Protein AF-A0A923IHK0-F1 (afdb_monomer_lite)

Secondary structure (DSSP, 8-state):
-HHHHHHHHHHHHHHHH-SSS-TTTTHHHHHHHHHTTSTTSS-SS--HHHHHHHHHHHHHHH--

Foldseek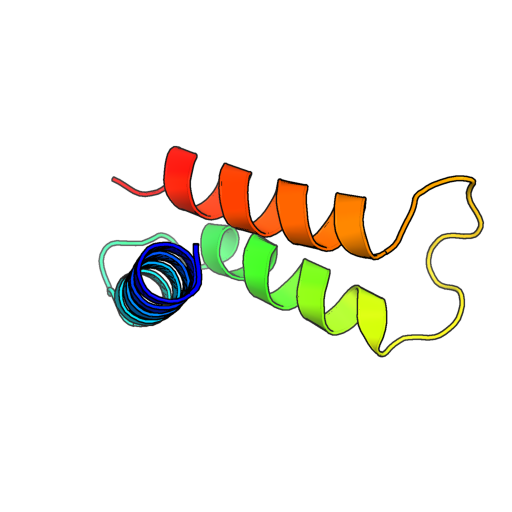 3Di:
DVVVVVVLVVVLVVLLVDPQQDVVLNCLQVVLVVVVVDPDPDDDPDDSCNSNVVSSVVSVVPGD

Radius of gyration: 12.59 Å; chains: 1; bounding box: 28×22×32 Å

Sequence (64 aa):
MIGELALRVKLIMRLMADKRVFPLLKLLPVGTLLYLVIPDIVIGPLDDAAVVGLGMSLFVELCP

pLDDT: mean 87.48, std 10.13, range [60.06, 95.88]

Structure (mmCIF, N/CA/C/O backbone):
data_AF-A0A923IHK0-F1
#
_entry.id   AF-A0A923IHK0-F1
#
loop_
_atom_site.group_PDB
_atom_site.id
_atom_site.type_symbol
_atom_site.label_atom_id
_atom_site.label_alt_id
_atom_site.label_comp_id
_atom_site.label_asym_id
_atom_site.label_entity_id
_atom_site.label_seq_id
_atom_site.pdbx_PDB_ins_code
_atom_site.Cartn_x
_atom_site.Cartn_y
_atom_site.Cartn_z
_atom_site.occupancy
_atom_site.B_iso_or_equiv
_atom_site.auth_seq_id
_atom_site.auth_comp_id
_atom_site.auth_asym_id
_atom_site.auth_atom_id
_atom_site.pdbx_PDB_model_num
ATOM 1 N N . MET A 1 1 ? 5.744 13.764 9.999 1.00 63.16 1 MET A N 1
ATOM 2 C CA . MET A 1 1 ? 6.476 12.893 9.048 1.00 63.16 1 MET A CA 1
ATOM 3 C C . MET A 1 1 ? 6.475 11.412 9.446 1.00 63.16 1 MET A C 1
ATOM 5 O O . MET A 1 1 ? 5.636 10.699 8.918 1.00 63.16 1 MET A O 1
ATOM 9 N N . ILE A 1 2 ? 7.316 10.903 10.368 1.00 80.88 2 ILE A N 1
ATOM 10 C CA . ILE A 1 2 ? 7.372 9.437 10.649 1.00 80.88 2 ILE A CA 1
ATOM 11 C C . ILE A 1 2 ? 6.055 8.892 11.241 1.00 80.88 2 ILE A C 1
ATOM 13 O O . ILE A 1 2 ? 5.584 7.830 10.837 1.00 80.88 2 ILE A O 1
ATOM 17 N N . GLY A 1 3 ? 5.425 9.634 12.159 1.00 87.81 3 GLY A N 1
ATOM 18 C CA . GLY A 1 3 ? 4.164 9.214 12.787 1.00 87.81 3 GLY A CA 1
ATOM 19 C C . GLY A 1 3 ? 2.988 9.101 11.809 1.00 87.81 3 GLY A C 1
ATOM 20 O O . GLY A 1 3 ? 2.194 8.169 11.906 1.00 87.81 3 GLY A O 1
ATOM 21 N N . GLU A 1 4 ? 2.898 9.999 10.828 1.00 88.12 4 GLU A N 1
ATOM 22 C CA . GLU A 1 4 ? 1.836 9.978 9.810 1.00 88.12 4 GLU A CA 1
ATOM 23 C C . GLU A 1 4 ? 2.005 8.796 8.856 1.00 88.12 4 GLU A C 1
ATOM 25 O O . GLU A 1 4 ? 1.032 8.114 8.536 1.00 88.12 4 GLU A O 1
ATOM 30 N N . LEU A 1 5 ? 3.248 8.500 8.464 1.00 87.06 5 LEU A N 1
ATOM 31 C CA . LEU A 1 5 ? 3.559 7.334 7.644 1.00 87.06 5 LEU A CA 1
ATOM 32 C C . LEU A 1 5 ? 3.169 6.037 8.368 1.00 87.06 5 LEU A C 1
ATOM 34 O O . LEU A 1 5 ? 2.515 5.172 7.787 1.00 87.06 5 LEU A O 1
ATOM 38 N N . ALA A 1 6 ? 3.495 5.930 9.660 1.00 92.00 6 ALA A N 1
ATOM 39 C CA . ALA A 1 6 ? 3.133 4.779 10.484 1.00 92.00 6 ALA A CA 1
ATOM 40 C C . ALA A 1 6 ? 1.608 4.608 10.612 1.00 92.00 6 ALA A C 1
ATOM 42 O O . ALA A 1 6 ? 1.101 3.487 10.530 1.00 92.00 6 ALA A O 1
ATOM 43 N N . LEU A 1 7 ? 0.859 5.707 10.765 1.00 93.88 7 LEU A N 1
ATOM 44 C CA . LEU A 1 7 ? -0.606 5.675 10.772 1.00 93.88 7 LEU A CA 1
ATOM 45 C C . LEU A 1 7 ? -1.172 5.219 9.425 1.00 93.88 7 LEU A C 1
ATOM 47 O O . LEU A 1 7 ? -2.086 4.395 9.405 1.00 93.88 7 LEU A O 1
ATOM 51 N N . ARG A 1 8 ? -0.608 5.696 8.311 1.00 90.94 8 ARG A N 1
ATOM 52 C CA . ARG A 1 8 ? -1.050 5.333 6.959 1.00 90.94 8 ARG A CA 1
ATOM 53 C C . ARG A 1 8 ? -0.813 3.851 6.667 1.00 90.94 8 ARG A C 1
ATOM 55 O O . ARG A 1 8 ? -1.724 3.167 6.212 1.00 90.94 8 ARG A O 1
ATOM 62 N N . VAL A 1 9 ? 0.361 3.326 7.023 1.00 91.88 9 VAL A N 1
ATOM 63 C CA . VAL A 1 9 ? 0.663 1.887 6.917 1.00 91.88 9 VAL A CA 1
ATOM 64 C C . VAL A 1 9 ? -0.294 1.068 7.787 1.00 91.88 9 VAL A C 1
ATOM 66 O O . VAL A 1 9 ? -0.873 0.088 7.322 1.00 91.88 9 VAL A O 1
ATOM 69 N N . LYS A 1 10 ? -0.533 1.490 9.035 1.00 94.50 10 LYS A N 1
ATOM 70 C CA . LYS A 1 10 ? -1.472 0.810 9.938 1.00 94.50 10 LYS A CA 1
ATOM 71 C C . LYS A 1 10 ? -2.905 0.808 9.396 1.00 94.50 10 LYS A C 1
ATOM 73 O O . LYS A 1 10 ? -3.606 -0.189 9.560 1.00 94.50 10 LYS A O 1
ATOM 78 N N . LEU A 1 11 ? -3.340 1.900 8.767 1.00 94.62 11 LEU A N 1
ATOM 79 C CA . LEU A 1 11 ? -4.648 1.999 8.122 1.00 94.62 11 LEU A CA 1
ATOM 80 C C . LEU A 1 11 ? -4.764 1.009 6.959 1.00 94.62 11 LEU A C 1
ATOM 82 O O . LEU A 1 11 ? -5.703 0.219 6.939 1.00 94.62 11 LEU A O 1
ATOM 86 N N . ILE A 1 12 ? -3.786 0.998 6.049 1.00 94.31 12 ILE A N 1
ATOM 87 C CA . ILE A 1 12 ? -3.757 0.075 4.904 1.00 94.31 12 ILE A CA 1
ATOM 88 C C . ILE A 1 12 ? -3.819 -1.378 5.389 1.00 94.31 12 ILE A C 1
ATOM 90 O O . ILE A 1 12 ? -4.645 -2.150 4.910 1.00 94.31 12 ILE A O 1
ATOM 94 N N . MET A 1 13 ? -3.028 -1.741 6.404 1.00 94.69 13 MET A N 1
ATOM 95 C CA . MET A 1 13 ? -3.049 -3.088 6.991 1.00 94.69 13 MET A CA 1
ATOM 96 C C . MET A 1 13 ? -4.419 -3.453 7.587 1.00 94.69 13 MET A C 1
ATOM 98 O O . MET A 1 13 ? -4.862 -4.594 7.465 1.00 94.69 13 MET A O 1
ATOM 102 N N . ARG A 1 14 ? -5.120 -2.494 8.209 1.00 95.06 14 ARG A N 1
ATOM 103 C CA . ARG A 1 14 ? -6.484 -2.705 8.726 1.00 95.06 14 ARG A CA 1
ATOM 104 C C . ARG A 1 14 ? -7.502 -2.903 7.605 1.00 95.06 14 ARG A C 1
ATOM 106 O O . ARG A 1 14 ? -8.291 -3.836 7.691 1.00 95.06 14 ARG A O 1
ATOM 113 N N . LEU A 1 15 ? -7.453 -2.083 6.556 1.00 94.94 15 LEU A N 1
ATOM 114 C CA . LEU A 1 15 ? -8.337 -2.199 5.390 1.00 94.94 15 LEU A CA 1
ATOM 115 C C . LEU A 1 15 ? -8.101 -3.510 4.626 1.00 94.94 15 LEU A C 1
ATOM 117 O O . LEU A 1 15 ? -9.045 -4.168 4.194 1.00 94.94 15 LEU A O 1
ATOM 121 N N . MET A 1 16 ? -6.848 -3.959 4.539 1.00 94.38 16 MET A N 1
ATOM 122 C CA . MET A 1 16 ? -6.497 -5.266 3.976 1.00 94.38 16 MET A CA 1
ATOM 123 C C . MET A 1 16 ? -7.129 -6.432 4.749 1.00 94.38 16 MET A C 1
ATOM 125 O O . MET A 1 16 ? -7.548 -7.420 4.140 1.00 94.38 16 MET A O 1
ATOM 129 N N . ALA A 1 17 ? -7.244 -6.318 6.074 1.00 94.44 17 ALA A N 1
ATOM 130 C CA . ALA A 1 17 ? -7.896 -7.314 6.924 1.00 94.44 17 ALA A CA 1
ATOM 131 C C . ALA A 1 17 ? -9.430 -7.176 6.976 1.00 94.44 17 ALA A C 1
ATOM 133 O O . ALA A 1 17 ? -10.112 -8.102 7.420 1.00 94.44 17 ALA A O 1
ATOM 134 N N . ASP A 1 18 ? -9.988 -6.053 6.518 1.00 95.19 18 ASP A N 1
ATOM 135 C CA . ASP A 1 18 ? -11.428 -5.823 6.542 1.00 95.19 18 ASP A CA 1
ATOM 136 C C . ASP A 1 18 ? -12.147 -6.752 5.546 1.00 95.19 18 ASP A C 1
ATOM 138 O O . ASP A 1 18 ? -11.746 -6.914 4.388 1.00 95.19 18 ASP A O 1
ATOM 142 N N . LYS A 1 19 ? -13.218 -7.399 6.014 1.00 93.19 19 LYS A N 1
ATOM 143 C CA . LYS A 1 19 ? -14.056 -8.317 5.228 1.00 93.19 19 LYS A CA 1
ATOM 144 C C . LYS A 1 19 ? -15.024 -7.583 4.300 1.00 93.19 19 LYS A C 1
ATOM 146 O O . LYS A 1 19 ? -15.532 -8.192 3.367 1.00 93.19 19 LYS A O 1
ATOM 151 N N . ARG A 1 20 ? -15.302 -6.306 4.573 1.00 93.62 20 ARG A N 1
ATOM 152 C CA . ARG A 1 20 ? -16.195 -5.458 3.771 1.00 93.62 20 ARG A CA 1
ATOM 153 C C . ARG A 1 20 ? -15.514 -4.958 2.500 1.00 93.62 20 ARG A C 1
ATOM 155 O O . ARG A 1 20 ? -16.191 -4.687 1.516 1.00 93.62 20 ARG A O 1
ATOM 162 N N . VAL A 1 21 ? -14.184 -4.861 2.514 1.00 94.31 21 VAL A N 1
ATOM 163 C CA . VAL A 1 21 ? -13.391 -4.454 1.351 1.00 94.31 21 VAL A CA 1
ATOM 164 C C . VAL A 1 21 ? -13.410 -5.568 0.312 1.00 94.31 21 VAL A C 1
ATOM 166 O O . VAL A 1 21 ? -12.990 -6.699 0.575 1.00 94.31 21 VAL A O 1
ATOM 169 N N . PHE A 1 22 ? -13.879 -5.227 -0.886 1.00 94.00 22 PHE A N 1
ATOM 170 C CA . PHE A 1 22 ? -13.984 -6.163 -1.995 1.00 94.00 22 PHE A CA 1
ATOM 171 C C . PHE A 1 22 ? -12.605 -6.758 -2.346 1.00 94.00 22 PHE A C 1
ATOM 173 O O . PHE A 1 22 ? -11.644 -6.000 -2.499 1.00 94.00 22 PHE A O 1
ATOM 180 N N . PRO A 1 23 ? -12.463 -8.090 -2.502 1.00 91.56 23 PRO A N 1
ATOM 181 C CA . PRO A 1 23 ? -11.155 -8.722 -2.692 1.00 91.56 23 PRO A CA 1
ATOM 182 C C . PRO A 1 23 ? -10.346 -8.193 -3.883 1.00 91.56 23 PRO A C 1
ATOM 184 O O . PRO A 1 23 ? -9.123 -8.137 -3.786 1.00 91.56 23 PRO A O 1
ATOM 187 N N . LEU A 1 24 ? -10.995 -7.747 -4.971 1.00 93.25 24 LEU A N 1
ATOM 188 C CA . LEU A 1 24 ? -10.275 -7.163 -6.111 1.00 93.25 24 LEU A CA 1
ATOM 189 C C . LEU A 1 24 ? -9.571 -5.847 -5.754 1.00 93.25 24 LEU A C 1
ATOM 191 O O . LEU A 1 24 ? -8.508 -5.576 -6.299 1.00 93.25 24 LEU A O 1
ATOM 195 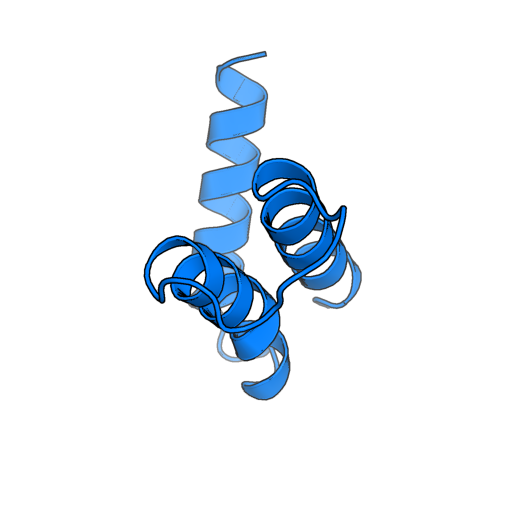N N . LEU A 1 25 ? -10.089 -5.058 -4.805 1.00 94.31 25 LEU A N 1
ATOM 196 C CA . LEU A 1 25 ? -9.410 -3.833 -4.362 1.00 94.31 25 LEU A CA 1
ATOM 197 C C . LEU A 1 25 ? -8.086 -4.147 -3.665 1.00 94.31 25 LEU A C 1
ATOM 199 O O . LEU A 1 25 ? -7.131 -3.391 -3.791 1.00 94.31 25 LEU A O 1
ATOM 203 N N . LYS A 1 26 ? -7.989 -5.297 -2.992 1.00 93.75 26 LYS A N 1
ATOM 204 C CA . LYS A 1 26 ? -6.757 -5.744 -2.324 1.00 93.75 26 LYS A CA 1
ATOM 205 C C . LYS A 1 26 ? -5.661 -6.127 -3.321 1.00 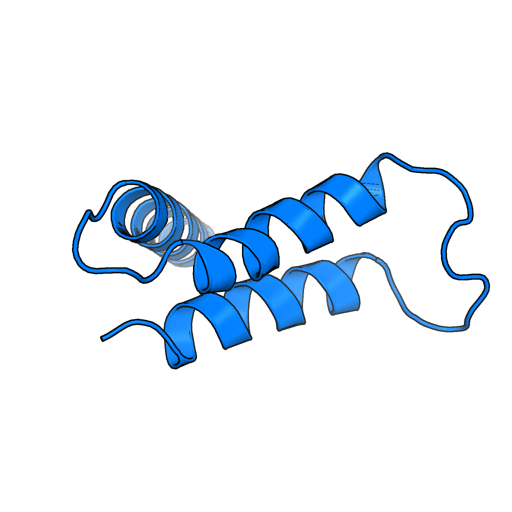93.75 26 LYS A C 1
ATOM 207 O O . LYS A 1 26 ? -4.492 -6.164 -2.946 1.00 93.75 26 LYS A O 1
ATOM 212 N N . LEU A 1 27 ? -6.010 -6.353 -4.592 1.00 94.81 27 LEU A N 1
ATOM 213 C CA . LEU A 1 27 ? -5.025 -6.554 -5.655 1.00 94.81 27 LEU A CA 1
ATOM 214 C C . LEU A 1 27 ? -4.249 -5.277 -5.979 1.00 94.81 27 LEU A C 1
ATOM 216 O O . LEU A 1 27 ? -3.140 -5.397 -6.477 1.00 94.81 27 LEU A O 1
ATOM 220 N N . LEU A 1 28 ? -4.769 -4.082 -5.673 1.00 94.06 28 LEU A N 1
ATOM 221 C CA . LEU A 1 28 ? -4.018 -2.835 -5.845 1.00 94.06 28 LEU A CA 1
ATOM 222 C C . LEU A 1 28 ? -2.757 -2.815 -4.966 1.00 94.06 28 LEU A C 1
ATOM 224 O O . LEU A 1 28 ? -1.662 -2.837 -5.526 1.00 94.06 28 LEU A O 1
ATOM 228 N N . PRO A 1 29 ? -2.853 -2.850 -3.619 1.00 94.25 29 PRO A N 1
ATOM 229 C CA . PRO A 1 29 ? -1.668 -2.797 -2.772 1.00 94.25 29 PRO A CA 1
ATOM 230 C C . PRO A 1 29 ? -0.775 -4.031 -2.959 1.00 94.25 29 PRO A C 1
ATOM 232 O O . PRO A 1 29 ? 0.448 -3.900 -2.987 1.00 94.25 29 PRO A O 1
ATOM 235 N N . VAL A 1 30 ? -1.358 -5.223 -3.141 1.00 94.31 30 VAL A N 1
ATOM 236 C CA . VAL A 1 30 ? -0.591 -6.461 -3.369 1.00 94.31 30 VAL A CA 1
ATOM 237 C C . VAL A 1 30 ? 0.128 -6.426 -4.715 1.00 94.31 30 VAL A C 1
ATOM 239 O O . VAL A 1 30 ? 1.314 -6.731 -4.776 1.00 94.31 30 VAL A O 1
ATOM 242 N N . GLY A 1 31 ? -0.558 -6.021 -5.782 1.00 92.00 31 GLY A N 1
ATOM 243 C CA . GLY A 1 31 ? -0.007 -5.941 -7.131 1.00 92.00 31 GLY A CA 1
ATOM 244 C C . GLY A 1 31 ? 1.116 -4.917 -7.235 1.00 92.00 31 GLY A C 1
ATOM 245 O O . GLY A 1 31 ? 2.146 -5.213 -7.832 1.00 92.00 31 GLY A O 1
ATOM 246 N N . THR A 1 32 ? 0.985 -3.757 -6.584 1.00 90.56 32 THR A N 1
ATOM 247 C CA . THR A 1 32 ? 2.069 -2.764 -6.572 1.00 90.56 32 THR A CA 1
ATOM 248 C C . THR A 1 32 ? 3.280 -3.187 -5.752 1.00 90.56 32 THR A C 1
ATOM 250 O O . THR A 1 32 ? 4.396 -2.822 -6.095 1.00 90.56 32 THR A O 1
ATOM 253 N N . LEU A 1 33 ? 3.101 -3.973 -4.685 1.00 91.00 33 LEU A N 1
ATOM 254 C CA . LEU A 1 33 ? 4.240 -4.541 -3.958 1.00 91.00 33 LEU A CA 1
ATOM 255 C C . LEU A 1 33 ? 4.898 -5.672 -4.748 1.00 91.00 33 LEU A C 1
ATOM 257 O O . LEU A 1 33 ? 6.118 -5.788 -4.749 1.00 91.00 33 LEU A O 1
ATOM 261 N N . LEU A 1 34 ? 4.096 -6.484 -5.438 1.00 90.31 34 LEU A N 1
ATOM 262 C CA . LEU A 1 34 ? 4.592 -7.541 -6.308 1.00 90.31 34 LEU A CA 1
ATOM 263 C C . LEU A 1 34 ? 5.409 -6.964 -7.473 1.00 90.31 34 LEU A C 1
ATOM 265 O O . LEU A 1 34 ? 6.442 -7.529 -7.819 1.00 90.31 34 LEU A O 1
ATOM 269 N N . TYR A 1 35 ? 4.995 -5.815 -8.013 1.00 84.56 35 TYR A N 1
ATOM 270 C CA . TYR A 1 35 ? 5.731 -5.080 -9.042 1.00 84.56 35 TYR A CA 1
ATOM 271 C C . TYR A 1 35 ? 7.185 -4.775 -8.638 1.00 84.56 35 TYR A C 1
ATOM 273 O O . TYR A 1 35 ? 8.073 -4.926 -9.464 1.00 84.56 35 TYR A O 1
ATOM 281 N N . LEU A 1 36 ? 7.455 -4.458 -7.365 1.00 85.31 36 LEU A N 1
ATOM 282 C CA . LEU A 1 36 ? 8.823 -4.192 -6.888 1.00 85.31 36 LEU A CA 1
ATOM 283 C C . LEU A 1 36 ? 9.744 -5.419 -6.915 1.00 85.31 36 LEU A C 1
ATOM 285 O O . LEU A 1 36 ? 10.963 -5.283 -6.857 1.00 85.31 36 LEU A O 1
ATOM 289 N N . VAL A 1 37 ? 9.166 -6.620 -6.890 1.00 82.75 37 VAL A N 1
ATOM 290 C CA . VAL A 1 37 ? 9.912 -7.875 -6.728 1.00 82.75 37 VAL A CA 1
ATOM 291 C C . VAL A 1 37 ? 10.068 -8.602 -8.057 1.00 82.75 37 VAL A C 1
ATOM 293 O O . VAL A 1 37 ? 10.987 -9.408 -8.200 1.00 82.75 37 VAL A O 1
ATOM 296 N N . ILE A 1 38 ? 9.189 -8.340 -9.029 1.00 77.94 38 ILE A N 1
ATOM 297 C CA . ILE A 1 38 ? 9.297 -8.967 -10.342 1.00 77.94 38 ILE A CA 1
ATOM 298 C C . ILE A 1 38 ? 10.134 -8.070 -11.261 1.00 77.94 38 ILE A C 1
ATOM 300 O O . ILE A 1 38 ? 9.662 -7.000 -11.643 1.00 77.94 38 ILE A O 1
ATOM 304 N N . PRO A 1 39 ? 11.349 -8.500 -11.648 1.00 67.06 39 PRO A N 1
ATOM 305 C CA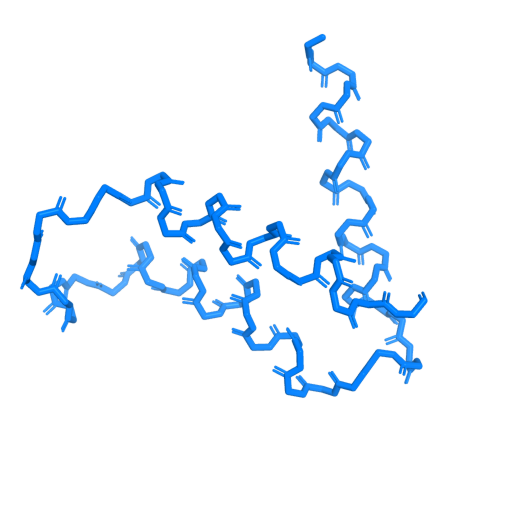 . PRO A 1 39 ? 12.184 -7.724 -12.550 1.00 67.06 39 PRO A CA 1
ATOM 306 C C . PRO A 1 39 ? 11.502 -7.584 -13.918 1.00 67.06 39 PRO A C 1
ATOM 308 O O . PRO A 1 39 ? 11.053 -8.572 -14.501 1.00 67.06 39 PRO A O 1
ATOM 311 N N . ASP A 1 40 ? 11.437 -6.346 -14.409 1.00 66.94 40 ASP A N 1
ATOM 312 C CA . ASP A 1 40 ? 11.117 -5.977 -15.793 1.00 66.94 40 ASP A CA 1
ATOM 313 C C . ASP A 1 40 ? 9.774 -6.488 -16.368 1.00 66.94 40 ASP A C 1
ATOM 315 O O . ASP A 1 40 ? 9.699 -6.868 -17.536 1.00 66.94 40 ASP A O 1
ATOM 319 N N . ILE A 1 41 ? 8.667 -6.446 -15.605 1.00 63.44 41 ILE A N 1
ATOM 320 C CA . ILE A 1 41 ? 7.318 -6.639 -16.200 1.00 63.44 41 ILE A CA 1
ATOM 321 C C . ILE A 1 41 ? 6.904 -5.428 -17.045 1.00 63.44 41 ILE A C 1
ATOM 323 O 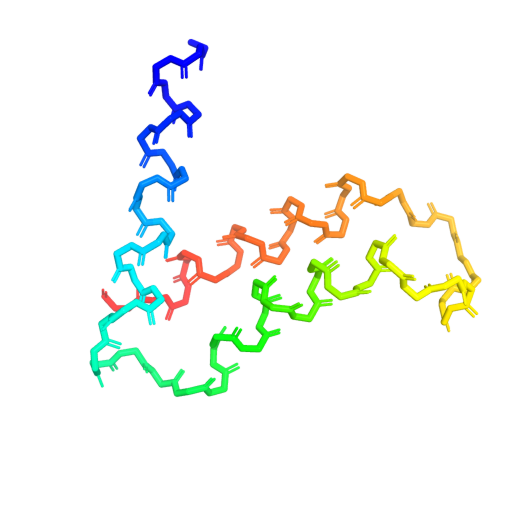O . ILE A 1 41 ? 6.277 -5.579 -18.094 1.00 63.44 41 ILE A O 1
ATOM 327 N N . VAL A 1 42 ? 7.221 -4.217 -16.580 1.00 61.47 42 VAL A N 1
ATOM 328 C CA . VAL A 1 42 ? 6.869 -2.969 -17.263 1.00 61.47 42 VAL A CA 1
ATOM 329 C C . VAL A 1 42 ? 8.147 -2.184 -17.504 1.00 61.47 42 VAL A C 1
ATOM 331 O O . VAL A 1 42 ? 8.627 -1.459 -16.642 1.00 61.47 42 VAL A O 1
ATOM 334 N N . ILE A 1 43 ? 8.697 -2.327 -18.707 1.00 60.06 43 ILE A N 1
ATOM 335 C CA . ILE A 1 43 ? 9.764 -1.456 -19.197 1.00 60.06 43 ILE A CA 1
ATOM 336 C C . ILE A 1 43 ? 9.112 -0.111 -19.536 1.00 60.06 43 ILE A C 1
ATOM 338 O O . ILE A 1 43 ? 8.378 0.008 -20.517 1.00 60.06 43 ILE A O 1
ATOM 342 N N . GLY A 1 44 ? 9.337 0.902 -18.704 1.00 64.69 44 GLY A N 1
ATOM 343 C CA . GLY A 1 44 ? 8.761 2.229 -18.893 1.00 64.69 44 GLY A CA 1
ATOM 344 C C . GLY A 1 44 ? 9.403 3.276 -17.983 1.00 64.69 44 GLY A C 1
ATOM 345 O O . GLY A 1 44 ? 10.134 2.927 -17.064 1.00 64.69 44 GLY A O 1
ATOM 346 N N . PRO A 1 45 ? 9.129 4.573 -18.204 1.00 65.50 45 PRO A N 1
ATOM 347 C CA . PRO A 1 45 ? 9.710 5.674 -17.426 1.00 65.50 45 PRO A CA 1
ATOM 348 C C . PRO A 1 45 ? 9.107 5.804 -16.013 1.00 65.50 45 PRO A C 1
ATOM 350 O O . PRO A 1 45 ? 9.217 6.860 -15.391 1.00 65.50 45 PRO A O 1
ATOM 353 N N . LEU A 1 46 ? 8.376 4.789 -15.549 1.00 69.44 46 LEU A N 1
ATOM 354 C CA . LEU A 1 46 ? 7.562 4.864 -14.349 1.00 69.44 46 LEU A CA 1
ATOM 355 C C . LEU A 1 46 ? 8.413 4.493 -13.136 1.00 69.44 46 LEU A C 1
ATOM 357 O O . LEU A 1 46 ? 8.908 3.376 -13.038 1.00 69.44 46 LEU A O 1
ATOM 361 N N . ASP A 1 47 ? 8.574 5.452 -12.230 1.00 83.62 47 ASP A N 1
ATOM 362 C CA . ASP A 1 47 ? 9.320 5.280 -10.987 1.00 83.62 47 ASP A CA 1
ATOM 363 C C . ASP A 1 47 ? 8.600 4.298 -10.045 1.00 83.62 47 ASP A C 1
ATOM 365 O O . ASP A 1 47 ? 7.391 4.412 -9.815 1.00 83.62 47 ASP A O 1
ATOM 369 N N . ASP A 1 48 ? 9.340 3.352 -9.468 1.00 83.56 48 ASP A N 1
ATOM 370 C CA . ASP A 1 48 ? 8.826 2.312 -8.568 1.00 83.56 48 ASP A CA 1
ATOM 371 C C . ASP A 1 48 ? 8.056 2.915 -7.386 1.00 83.56 48 ASP A C 1
ATOM 373 O O . ASP A 1 48 ? 6.988 2.435 -6.985 1.00 83.56 48 ASP A O 1
ATOM 377 N N . ALA A 1 49 ? 8.566 4.031 -6.858 1.00 86.94 49 ALA A N 1
ATOM 378 C CA . ALA A 1 49 ? 7.921 4.760 -5.777 1.00 86.94 49 ALA A CA 1
ATOM 379 C C . ALA A 1 49 ? 6.581 5.373 -6.213 1.00 86.94 49 ALA A C 1
ATOM 381 O O . ALA A 1 49 ? 5.633 5.398 -5.421 1.00 86.94 49 ALA A O 1
ATOM 382 N N . ALA A 1 50 ? 6.466 5.824 -7.466 1.00 88.88 50 ALA A N 1
ATOM 383 C CA . ALA A 1 50 ? 5.216 6.337 -8.014 1.00 88.88 50 ALA A CA 1
ATOM 384 C C . ALA A 1 50 ? 4.177 5.218 -8.167 1.00 88.88 50 ALA A C 1
ATOM 386 O O . ALA A 1 50 ? 3.028 5.406 -7.766 1.00 88.88 50 ALA A O 1
ATOM 387 N N . VAL A 1 51 ? 4.575 4.039 -8.661 1.00 89.19 51 VAL A N 1
ATOM 388 C CA . VAL A 1 51 ? 3.679 2.873 -8.787 1.0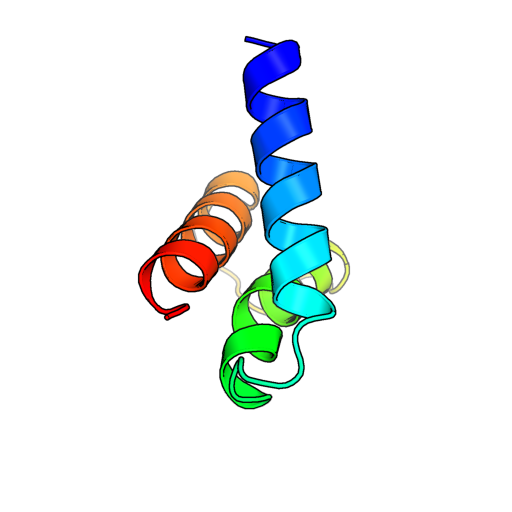0 89.19 51 VAL A CA 1
ATOM 389 C C . VAL A 1 51 ? 3.087 2.500 -7.432 1.00 89.19 51 VAL A C 1
ATOM 391 O O . VAL A 1 51 ? 1.866 2.432 -7.276 1.00 89.19 51 VAL A O 1
ATOM 394 N N . VAL A 1 52 ? 3.944 2.319 -6.427 1.00 91.31 52 VAL A N 1
ATOM 395 C CA . VAL A 1 52 ? 3.517 1.956 -5.071 1.00 91.31 52 VAL A CA 1
ATOM 396 C C . VAL A 1 52 ? 2.689 3.070 -4.438 1.00 91.31 52 VAL A C 1
ATOM 398 O O . VAL A 1 52 ? 1.631 2.806 -3.867 1.00 91.31 52 VAL A O 1
ATOM 401 N N . GLY A 1 53 ? 3.131 4.323 -4.550 1.00 91.56 53 GLY A N 1
ATOM 402 C CA . GLY A 1 53 ? 2.432 5.473 -3.984 1.00 91.56 53 GLY A CA 1
ATOM 403 C C . GLY A 1 53 ? 1.015 5.629 -4.534 1.00 91.56 53 GLY A C 1
ATOM 404 O O . GLY A 1 53 ? 0.076 5.838 -3.758 1.00 91.56 53 GLY A O 1
ATOM 405 N N . LEU A 1 54 ? 0.849 5.475 -5.850 1.00 92.12 54 LEU A N 1
ATOM 406 C CA . LEU A 1 54 ? -0.446 5.550 -6.523 1.00 92.12 54 LEU A CA 1
ATOM 407 C C . LEU A 1 54 ? -1.343 4.369 -6.157 1.00 92.12 54 LEU A C 1
ATOM 409 O O . LEU A 1 54 ? -2.475 4.595 -5.739 1.00 92.12 54 LEU A O 1
ATOM 413 N N . GLY A 1 55 ? -0.851 3.129 -6.229 1.00 93.94 55 GLY A N 1
ATOM 414 C CA . GLY A 1 55 ? -1.662 1.956 -5.886 1.00 93.94 55 GLY A CA 1
ATOM 415 C C . GLY A 1 55 ? -2.147 1.968 -4.439 1.00 93.94 55 GLY A C 1
ATOM 416 O O . GLY A 1 55 ? -3.317 1.695 -4.174 1.00 93.94 55 GLY A O 1
ATOM 417 N N . MET A 1 56 ? -1.282 2.365 -3.501 1.00 94.25 56 MET A N 1
ATOM 418 C CA . MET A 1 56 ? -1.647 2.490 -2.089 1.00 94.25 56 MET A CA 1
ATOM 419 C C . MET A 1 56 ? -2.644 3.629 -1.843 1.00 94.25 56 MET A C 1
ATOM 421 O O . MET A 1 56 ? -3.512 3.500 -0.983 1.00 94.25 56 MET A O 1
ATOM 425 N N . SER A 1 57 ? -2.536 4.741 -2.574 1.00 93.81 57 SER A N 1
ATOM 426 C CA . SER A 1 57 ? -3.456 5.878 -2.420 1.00 93.81 57 SER A CA 1
ATOM 427 C C . SER A 1 57 ? -4.825 5.581 -3.031 1.00 93.81 57 SER A C 1
ATOM 429 O O . SER A 1 57 ? -5.828 5.743 -2.343 1.00 93.81 57 SER A O 1
ATOM 431 N N . LEU A 1 58 ? -4.864 5.023 -4.246 1.00 94.56 58 LEU A N 1
ATOM 432 C CA . LEU A 1 58 ? -6.096 4.561 -4.892 1.00 94.56 58 LEU A CA 1
ATOM 433 C C . LEU A 1 58 ? -6.810 3.496 -4.056 1.00 94.56 58 LEU A C 1
ATOM 435 O O . LEU A 1 58 ? -8.028 3.525 -3.934 1.00 94.56 58 LEU A O 1
ATOM 439 N N . PHE A 1 59 ? -6.068 2.570 -3.441 1.00 95.88 59 PHE A N 1
ATOM 440 C CA . PHE A 1 59 ? -6.658 1.579 -2.544 1.00 95.88 59 PHE A CA 1
ATOM 441 C C . PHE A 1 59 ? -7.410 2.231 -1.382 1.00 95.88 59 PHE A C 1
ATOM 443 O O . PHE A 1 59 ? -8.542 1.848 -1.102 1.00 95.88 59 PHE A O 1
ATOM 450 N N . VAL A 1 60 ? -6.794 3.214 -0.720 1.00 94.50 60 VAL A N 1
ATOM 451 C CA . VAL A 1 60 ? -7.423 3.925 0.400 1.00 94.50 60 VAL A CA 1
ATOM 452 C C . VAL A 1 60 ? -8.639 4.726 -0.068 1.00 94.50 60 VAL A C 1
ATOM 454 O O . VAL A 1 60 ? -9.659 4.691 0.608 1.00 94.50 60 VAL A O 1
ATOM 457 N N . GLU A 1 61 ? -8.555 5.403 -1.214 1.00 93.81 61 GLU A N 1
ATOM 458 C CA . GLU A 1 61 ? -9.653 6.215 -1.765 1.00 93.81 61 GLU A CA 1
ATOM 459 C C . GLU A 1 61 ? -10.858 5.385 -2.228 1.00 93.81 61 GLU A C 1
ATOM 461 O O . GLU A 1 61 ? -11.992 5.849 -2.148 1.00 93.81 61 GLU A O 1
ATOM 466 N N . LEU A 1 62 ? -10.627 4.160 -2.706 1.00 93.50 62 LEU A N 1
ATOM 467 C CA . LEU A 1 62 ? -11.680 3.250 -3.166 1.00 93.50 62 LEU A CA 1
ATOM 468 C C . LEU A 1 62 ? -12.269 2.381 -2.043 1.00 93.50 62 LEU A C 1
ATOM 470 O O . LEU A 1 62 ? -13.251 1.672 -2.274 1.00 93.50 62 LEU A O 1
ATOM 474 N N . CYS A 1 63 ? -11.666 2.384 -0.851 1.00 91.12 63 CYS A N 1
ATOM 475 C CA . CYS A 1 63 ? -12.216 1.680 0.303 1.00 91.12 63 CYS A CA 1
ATOM 476 C C . CYS A 1 63 ? -13.391 2.467 0.920 1.00 91.12 63 CYS A C 1
ATOM 478 O O . CYS A 1 63 ? -13.331 3.695 0.978 1.00 91.12 63 CYS A O 1
ATOM 480 N N . PRO A 1 64 ? -14.449 1.770 1.379 1.00 79.94 64 PRO A N 1
ATOM 481 C CA . PRO A 1 64 ? -15.634 2.384 1.982 1.00 79.94 64 PRO A CA 1
ATOM 482 C C . PRO A 1 64 ? -15.412 2.900 3.410 1.00 79.94 64 PRO A C 1
ATOM 484 O O . PRO A 1 64 ? -14.499 2.391 4.104 1.00 79.94 64 PRO A O 1
#